Protein AF-A0A267G3C7-F1 (afdb_monomer_lite)

Secondary structure (DSSP, 8-state):
--HHHHHHHHHHHHHHHHHHTTHHHHHHHHHHHHHHHHHTTSHHHHHHHS---HHHHHHHHSHHHHHHHHHHHHHHHHTT-HHHHHHHHHHTT--SSS-S------------------TT---GGGG--

Radius of gyration: 22.79 Å; chains: 1; bounding box: 70×61×40 Å

Structure (mmCIF, N/CA/C/O backbone):
data_AF-A0A267G3C7-F1
#
_entry.id   AF-A0A267G3C7-F1
#
loop_
_atom_site.group_PDB
_atom_site.id
_atom_site.type_symbol
_atom_site.label_atom_id
_atom_site.label_alt_id
_atom_site.label_comp_id
_atom_site.label_asym_id
_atom_site.label_entity_id
_atom_site.label_seq_id
_atom_site.pdbx_PDB_ins_code
_atom_site.Cartn_x
_atom_site.Cartn_y
_atom_site.Cartn_z
_atom_site.occupancy
_atom_site.B_iso_or_equiv
_atom_site.auth_seq_id
_atom_site.auth_comp_id
_atom_site.auth_asym_id
_atom_site.auth_atom_id
_atom_site.pdbx_PDB_model_num
ATOM 1 N N . MET A 1 1 ? 38.893 -9.966 -13.323 1.00 62.72 1 MET A N 1
ATOM 2 C CA . MET A 1 1 ? 38.794 -8.830 -12.384 1.00 62.72 1 MET A CA 1
ATOM 3 C C . MET A 1 1 ? 38.150 -7.597 -13.022 1.00 62.72 1 MET A C 1
ATOM 5 O O . MET A 1 1 ? 37.463 -6.896 -12.302 1.00 62.72 1 MET A O 1
ATOM 9 N N . GLU A 1 2 ? 38.322 -7.334 -14.329 1.00 65.19 2 GLU A N 1
ATOM 10 C CA . GLU A 1 2 ? 37.566 -6.279 -15.047 1.00 65.19 2 GLU A CA 1
ATOM 11 C C . GLU A 1 2 ? 36.086 -6.659 -15.261 1.00 65.19 2 GLU A C 1
ATOM 13 O O . GLU A 1 2 ? 35.201 -5.873 -14.949 1.00 65.19 2 GLU A O 1
ATOM 18 N N . LEU A 1 3 ? 35.819 -7.902 -15.689 1.00 65.56 3 LEU A N 1
ATOM 19 C CA . LEU A 1 3 ? 34.460 -8.390 -15.978 1.00 65.56 3 LEU A CA 1
ATOM 20 C C . LEU A 1 3 ? 33.519 -8.328 -14.764 1.00 65.56 3 LEU A C 1
ATOM 22 O O . LEU A 1 3 ? 32.368 -7.944 -14.910 1.00 65.56 3 LEU A O 1
ATOM 26 N N . ASP A 1 4 ? 34.010 -8.642 -13.560 1.00 79.19 4 ASP A N 1
ATOM 27 C CA . ASP A 1 4 ? 33.189 -8.594 -12.340 1.00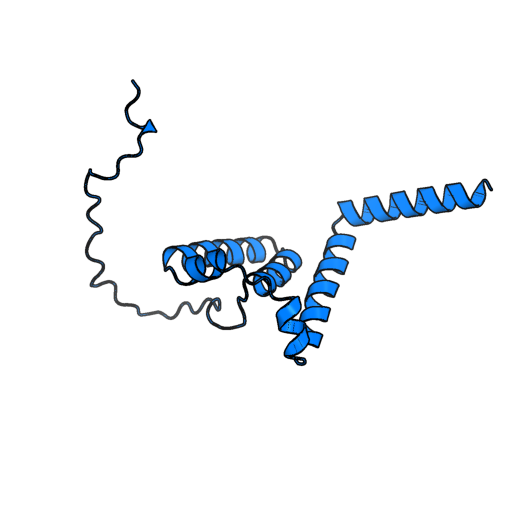 79.19 4 ASP A CA 1
ATOM 28 C C . ASP A 1 4 ? 32.793 -7.157 -11.951 1.00 79.19 4 ASP A C 1
ATOM 30 O O . ASP A 1 4 ? 31.777 -6.961 -11.284 1.00 79.19 4 ASP A O 1
ATOM 34 N N . ARG A 1 5 ? 33.584 -6.148 -12.356 1.00 77.38 5 ARG A N 1
ATOM 35 C CA . ARG A 1 5 ? 33.268 -4.732 -12.111 1.00 77.38 5 ARG A CA 1
ATOM 36 C C . ARG A 1 5 ? 32.187 -4.228 -13.053 1.00 77.38 5 ARG A C 1
ATOM 38 O O . ARG A 1 5 ? 31.226 -3.635 -12.579 1.00 77.38 5 ARG A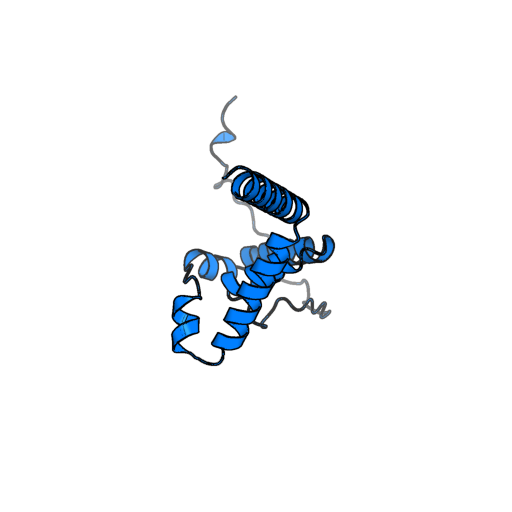 O 1
ATOM 45 N N . GLU A 1 6 ? 32.313 -4.502 -14.348 1.00 82.75 6 GLU A N 1
ATOM 46 C CA . GLU A 1 6 ? 31.299 -4.115 -15.339 1.00 82.75 6 GLU A CA 1
ATOM 47 C C . GLU A 1 6 ? 29.939 -4.760 -15.028 1.00 82.75 6 GLU A C 1
ATOM 49 O O . GLU A 1 6 ? 28.903 -4.099 -15.106 1.00 82.75 6 GLU A O 1
ATOM 54 N N . ASP A 1 7 ? 29.936 -6.020 -14.578 1.00 89.00 7 ASP A N 1
ATOM 55 C CA . ASP A 1 7 ? 28.719 -6.722 -14.157 1.00 89.00 7 ASP A CA 1
ATOM 56 C C . ASP A 1 7 ? 28.077 -6.082 -12.912 1.00 89.00 7 ASP A C 1
ATOM 58 O O . ASP A 1 7 ? 26.850 -6.001 -12.811 1.00 89.00 7 ASP A O 1
ATOM 62 N N . HIS A 1 8 ? 28.889 -5.607 -11.961 1.00 90.31 8 HIS A N 1
ATOM 63 C CA . HIS A 1 8 ? 28.407 -4.907 -10.767 1.00 90.31 8 HIS A CA 1
ATOM 64 C C . HIS A 1 8 ? 27.840 -3.525 -11.110 1.00 90.31 8 HIS A C 1
ATOM 66 O O . HIS A 1 8 ? 26.739 -3.190 -10.677 1.00 90.31 8 HIS A O 1
ATOM 72 N N . GLU A 1 9 ? 28.547 -2.741 -11.926 1.00 91.25 9 GLU A N 1
ATOM 73 C CA . GLU A 1 9 ? 28.090 -1.423 -12.379 1.00 91.25 9 GLU A CA 1
ATOM 74 C C . GLU A 1 9 ? 26.779 -1.523 -13.166 1.00 91.25 9 GLU A C 1
ATOM 76 O O . GLU A 1 9 ? 25.863 -0.722 -12.966 1.00 91.25 9 GLU A O 1
ATOM 81 N N . LEU A 1 10 ? 26.641 -2.553 -14.009 1.00 95.00 10 LEU A N 1
ATOM 82 C CA . LEU A 1 10 ? 25.402 -2.810 -14.732 1.00 95.00 10 LEU A CA 1
ATOM 83 C C . LEU A 1 10 ? 24.253 -3.156 -13.777 1.00 95.00 10 LEU A C 1
ATOM 85 O O . LEU A 1 10 ? 23.146 -2.641 -13.940 1.00 95.00 10 LEU A O 1
ATOM 89 N N . ARG A 1 11 ? 24.491 -4.005 -12.770 1.00 94.25 11 ARG A N 1
ATOM 90 C CA . ARG A 1 11 ? 23.474 -4.358 -11.763 1.00 94.25 11 ARG A CA 1
ATOM 91 C C . ARG A 1 11 ? 23.035 -3.149 -10.948 1.00 94.25 11 ARG A C 1
ATOM 93 O O . ARG A 1 11 ? 21.835 -3.001 -10.708 1.00 94.25 11 ARG A O 1
ATOM 100 N N . ASP A 1 12 ? 23.964 -2.280 -10.567 1.00 95.06 12 ASP A N 1
ATOM 101 C CA . ASP A 1 12 ? 23.653 -1.047 -9.843 1.00 95.06 12 ASP A CA 1
ATOM 102 C C . ASP A 1 12 ? 22.837 -0.091 -10.714 1.00 95.06 12 ASP A C 1
ATOM 104 O O . ASP A 1 12 ? 21.798 0.409 -10.277 1.00 95.06 12 ASP A O 1
ATOM 108 N N . LEU A 1 13 ? 23.234 0.096 -11.977 1.00 96.06 13 LEU A N 1
ATOM 109 C CA . LEU A 1 13 ? 22.507 0.935 -12.928 1.00 96.06 13 LEU A CA 1
ATOM 110 C C . LEU A 1 13 ? 21.089 0.408 -13.192 1.00 96.06 13 LEU A C 1
ATOM 112 O O . LEU A 1 13 ? 20.127 1.184 -13.219 1.00 96.06 13 LEU A O 1
ATOM 116 N N . VAL A 1 14 ? 20.936 -0.908 -13.369 1.00 95.94 14 VAL A N 1
ATOM 117 C CA . VAL A 1 14 ? 19.627 -1.560 -13.526 1.00 95.94 14 VAL A CA 1
ATOM 118 C C . VAL A 1 14 ? 18.789 -1.363 -12.267 1.00 95.94 14 VAL A C 1
ATOM 120 O O . VAL A 1 14 ? 17.634 -0.949 -12.371 1.00 95.94 14 VAL A O 1
ATOM 123 N N . SER A 1 15 ? 19.366 -1.589 -11.087 1.00 94.56 15 SER A N 1
ATOM 124 C CA . SER A 1 15 ? 18.675 -1.413 -9.807 1.00 94.56 15 SER A CA 1
ATOM 125 C C . SER A 1 15 ? 18.199 0.027 -9.631 1.00 94.56 15 SER A C 1
ATOM 127 O O . SER A 1 15 ? 17.020 0.253 -9.377 1.00 94.56 15 SER A O 1
ATOM 129 N N . GLN A 1 16 ? 19.068 1.011 -9.871 1.00 95.25 16 GLN A N 1
ATOM 130 C CA . GLN A 1 16 ? 18.726 2.430 -9.791 1.00 95.25 16 GLN A CA 1
ATOM 131 C C . GLN A 1 16 ? 17.649 2.820 -10.812 1.00 95.25 16 GLN A C 1
ATOM 133 O O . GLN A 1 16 ? 16.731 3.576 -10.499 1.00 95.25 16 GLN A O 1
ATOM 138 N N . THR A 1 17 ? 17.715 2.280 -12.030 1.00 96.25 17 THR A N 1
ATOM 139 C CA . THR A 1 17 ? 16.706 2.539 -13.065 1.00 96.25 17 THR A CA 1
ATOM 140 C C . THR A 1 17 ? 15.343 1.976 -12.672 1.00 96.25 17 THR A C 1
ATOM 142 O O . THR A 1 17 ? 14.328 2.651 -12.843 1.00 96.25 17 THR A O 1
ATOM 145 N N . LEU A 1 18 ? 15.296 0.747 -12.153 1.00 96.06 18 LEU A N 1
ATOM 146 C CA . LEU A 1 18 ? 14.052 0.120 -11.708 1.00 96.06 18 LEU A CA 1
ATOM 147 C C . LEU A 1 18 ? 13.494 0.781 -10.440 1.00 96.06 18 LEU A C 1
ATOM 149 O O . LEU A 1 18 ? 12.276 0.852 -10.290 1.00 96.06 18 LEU A O 1
ATOM 153 N N . GLU A 1 19 ? 14.359 1.298 -9.565 1.00 91.06 19 GLU A N 1
ATOM 154 C CA . GLU A 1 19 ? 13.979 2.110 -8.407 1.00 91.06 19 GLU A CA 1
ATOM 155 C C . GLU A 1 19 ? 13.329 3.427 -8.854 1.00 91.06 19 GLU A C 1
ATOM 157 O O . GLU A 1 19 ? 12.199 3.722 -8.471 1.00 91.06 19 GLU A O 1
ATOM 162 N N . ASN A 1 20 ? 13.978 4.166 -9.761 1.00 90.12 20 ASN A N 1
ATOM 163 C CA . ASN A 1 20 ? 13.468 5.437 -10.288 1.00 90.12 20 ASN A CA 1
ATOM 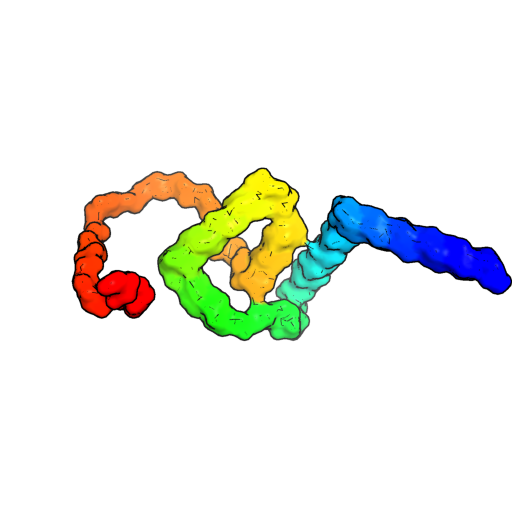164 C C . ASN A 1 20 ? 12.166 5.275 -11.085 1.00 90.12 20 ASN A C 1
ATOM 166 O O . ASN A 1 20 ? 11.325 6.170 -11.092 1.00 90.12 20 ASN A O 1
ATOM 170 N N . LYS A 1 21 ? 11.991 4.136 -11.766 1.00 91.81 21 LYS A N 1
ATOM 171 C CA . LYS A 1 21 ? 10.746 3.790 -12.469 1.00 91.81 21 LYS A CA 1
ATOM 172 C C . LYS A 1 21 ? 9.649 3.261 -11.537 1.00 91.81 21 LYS A C 1
ATOM 174 O O . LYS A 1 21 ? 8.557 2.981 -12.018 1.00 91.81 21 LYS A O 1
ATOM 179 N N . GLY A 1 22 ? 9.934 3.076 -10.248 1.00 85.00 22 GLY A N 1
ATOM 180 C CA . GLY A 1 22 ? 8.995 2.554 -9.253 1.00 85.00 22 GLY A CA 1
ATOM 181 C C . GLY A 1 22 ? 8.836 1.030 -9.245 1.00 85.00 22 GLY A C 1
ATOM 182 O O . GLY A 1 22 ? 8.280 0.493 -8.297 1.00 85.00 22 GLY A O 1
ATOM 183 N N . VAL A 1 23 ? 9.384 0.298 -10.221 1.00 94.06 23 VAL A N 1
ATOM 184 C CA . VAL A 1 23 ? 9.216 -1.163 -10.357 1.00 94.06 23 VAL A CA 1
ATOM 185 C C . VAL A 1 23 ? 9.732 -1.930 -9.133 1.00 94.06 23 VAL A C 1
ATOM 187 O O . VAL A 1 23 ? 9.075 -2.860 -8.668 1.00 94.06 23 VAL A O 1
ATOM 190 N N . LEU A 1 24 ? 10.888 -1.554 -8.573 1.00 91.06 24 LEU A N 1
ATOM 191 C CA . LEU A 1 24 ? 11.384 -2.199 -7.346 1.00 91.06 24 LEU A CA 1
ATOM 192 C C . LEU A 1 24 ? 10.535 -1.845 -6.121 1.00 91.06 24 LEU A C 1
ATOM 194 O O . LEU A 1 24 ? 10.323 -2.699 -5.258 1.00 91.06 24 LEU A O 1
ATOM 198 N N . GLY A 1 25 ? 10.021 -0.614 -6.053 1.00 86.50 25 GLY A N 1
ATOM 199 C CA . GLY A 1 25 ? 9.075 -0.193 -5.019 1.00 86.50 25 GLY A CA 1
ATOM 200 C C . GLY A 1 25 ? 7.795 -1.025 -5.054 1.00 86.50 25 GLY A C 1
ATOM 201 O O . GLY A 1 25 ? 7.372 -1.545 -4.021 1.00 86.50 25 GLY A O 1
ATOM 202 N N . ASP A 1 26 ? 7.258 -1.233 -6.252 1.00 85.12 26 ASP A N 1
ATOM 203 C CA . ASP A 1 26 ? 6.077 -2.045 -6.523 1.00 85.12 26 ASP A CA 1
ATOM 204 C C . ASP A 1 26 ? 6.268 -3.502 -6.089 1.00 85.12 26 ASP A C 1
ATOM 206 O O . ASP A 1 26 ? 5.414 -4.065 -5.405 1.00 85.12 26 ASP A O 1
ATOM 210 N N . ILE A 1 27 ? 7.398 -4.117 -6.452 1.00 91.81 27 ILE A N 1
ATOM 211 C CA . ILE A 1 27 ? 7.718 -5.498 -6.061 1.00 91.81 27 ILE A CA 1
ATOM 212 C C . ILE A 1 27 ? 7.843 -5.608 -4.536 1.00 91.81 27 ILE A C 1
ATOM 214 O O . ILE A 1 27 ? 7.279 -6.522 -3.933 1.00 91.81 27 ILE A O 1
ATOM 218 N N . ARG A 1 28 ? 8.542 -4.668 -3.883 1.00 88.50 28 ARG A N 1
ATOM 219 C CA . ARG A 1 28 ? 8.694 -4.668 -2.418 1.00 88.50 28 ARG A CA 1
ATOM 220 C C . ARG A 1 28 ? 7.359 -4.500 -1.702 1.00 88.50 28 ARG A C 1
ATOM 222 O O . ARG A 1 28 ? 7.125 -5.177 -0.704 1.00 88.50 28 ARG A O 1
ATOM 229 N N . ALA A 1 29 ? 6.490 -3.618 -2.185 1.00 85.06 29 ALA A N 1
ATOM 230 C CA . ALA A 1 29 ? 5.174 -3.411 -1.593 1.00 85.06 29 ALA A CA 1
ATOM 231 C C . ALA A 1 29 ? 4.278 -4.646 -1.747 1.00 85.06 29 ALA A C 1
ATOM 233 O O . ALA A 1 29 ? 3.679 -5.085 -0.767 1.00 85.06 29 ALA A O 1
ATOM 234 N N . GLN A 1 30 ? 4.256 -5.258 -2.935 1.00 85.25 30 GL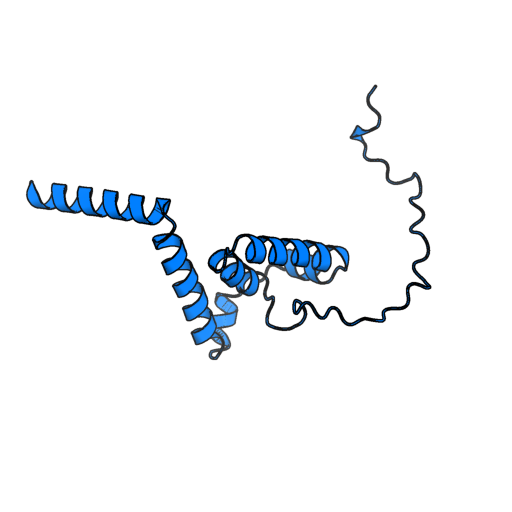N A N 1
ATOM 235 C CA . GLN A 1 30 ? 3.545 -6.517 -3.174 1.00 85.25 30 GLN A CA 1
ATOM 236 C C . GLN A 1 30 ? 4.054 -7.640 -2.272 1.00 85.25 30 GLN A C 1
ATOM 238 O O . GLN A 1 30 ? 3.251 -8.378 -1.704 1.00 85.25 30 GLN A O 1
ATOM 243 N N . LEU A 1 31 ? 5.373 -7.749 -2.092 1.00 89.62 31 LEU A N 1
ATOM 244 C CA . LEU A 1 31 ? 5.971 -8.725 -1.186 1.00 89.62 31 LEU A CA 1
ATOM 245 C C . LEU A 1 31 ? 5.545 -8.467 0.265 1.00 89.62 31 LEU A C 1
ATOM 247 O O . LEU A 1 31 ? 5.116 -9.397 0.942 1.00 89.62 31 LEU A O 1
ATOM 251 N N . ARG A 1 32 ? 5.598 -7.210 0.733 1.00 84.19 32 ARG A N 1
ATOM 252 C CA . ARG A 1 32 ? 5.140 -6.831 2.083 1.00 84.19 32 ARG A CA 1
ATOM 253 C C . ARG A 1 32 ? 3.663 -7.168 2.310 1.00 84.19 32 ARG A C 1
ATOM 255 O O . ARG A 1 32 ? 3.339 -7.702 3.368 1.00 84.19 32 ARG A O 1
ATOM 262 N N . ALA A 1 33 ? 2.803 -6.892 1.330 1.00 79.75 33 ALA A N 1
ATOM 263 C CA . ALA A 1 33 ? 1.376 -7.206 1.393 1.00 79.75 33 ALA A CA 1
ATOM 264 C C . ALA A 1 33 ? 1.120 -8.723 1.386 1.00 79.75 33 ALA A C 1
ATOM 266 O O . ALA A 1 33 ? 0.357 -9.228 2.203 1.00 79.75 33 ALA A O 1
ATOM 267 N N . SER A 1 34 ? 1.806 -9.462 0.508 1.00 81.62 34 SER A N 1
ATOM 268 C CA . SER A 1 34 ? 1.668 -10.922 0.392 1.00 81.62 34 SER A CA 1
ATOM 269 C C . SER A 1 34 ? 2.135 -11.641 1.655 1.00 81.62 34 SER A C 1
ATOM 271 O O . SER A 1 34 ? 1.470 -12.561 2.118 1.00 81.62 34 SER A O 1
ATOM 273 N N . ILE A 1 35 ? 3.258 -11.199 2.236 1.00 83.94 35 ILE A N 1
ATOM 274 C CA . ILE A 1 35 ? 3.769 -11.723 3.506 1.00 83.94 35 ILE A CA 1
ATOM 275 C C . ILE A 1 35 ? 2.744 -11.499 4.614 1.00 83.94 35 ILE A C 1
ATOM 277 O O . ILE A 1 35 ? 2.474 -12.411 5.380 1.00 83.94 35 ILE A O 1
ATOM 281 N N . PHE A 1 36 ? 2.146 -10.315 4.702 1.00 75.19 36 PHE A N 1
ATOM 282 C CA . PHE A 1 36 ? 1.153 -10.054 5.737 1.00 75.19 36 PHE A CA 1
ATOM 283 C C . PHE A 1 36 ? -0.125 -10.859 5.557 1.00 75.19 36 PHE A C 1
ATOM 285 O O . PHE A 1 36 ? -0.607 -11.410 6.534 1.00 75.19 36 PHE A O 1
ATOM 292 N N . LEU A 1 37 ? -0.626 -10.985 4.325 1.00 77.88 37 LEU A N 1
ATOM 293 C CA . LEU A 1 37 ? -1.791 -11.819 4.036 1.00 77.88 37 LEU A CA 1
ATOM 294 C C . LEU A 1 37 ? -1.540 -13.287 4.412 1.00 77.88 37 LEU A C 1
ATOM 296 O O . LEU A 1 37 ? -2.388 -13.904 5.039 1.00 77.88 37 LEU A O 1
ATOM 300 N N . ALA A 1 38 ? -0.370 -13.834 4.066 1.00 81.62 38 ALA A N 1
ATOM 301 C CA . ALA A 1 38 ? -0.006 -15.211 4.403 1.00 81.62 38 ALA A CA 1
ATOM 302 C C . ALA A 1 38 ? 0.195 -15.430 5.911 1.00 81.62 38 ALA A C 1
ATOM 304 O O . ALA A 1 38 ? 0.045 -16.545 6.400 1.00 81.62 38 ALA A O 1
ATOM 305 N N . LEU A 1 39 ? 0.564 -14.375 6.640 1.00 74.69 39 LEU A N 1
ATOM 306 C CA . LEU A 1 39 ? 0.779 -14.422 8.082 1.00 74.69 39 LEU A CA 1
ATOM 307 C C . LEU A 1 39 ? -0.471 -14.087 8.896 1.00 74.69 39 LEU A C 1
ATOM 309 O O . LEU A 1 39 ? -0.459 -14.358 10.091 1.00 74.69 39 LEU A O 1
ATOM 313 N N . ASP A 1 40 ? -1.531 -13.535 8.295 1.00 64.31 40 ASP A N 1
ATOM 314 C CA . ASP A 1 40 ? -2.795 -13.245 8.990 1.00 64.31 40 ASP A CA 1
ATOM 315 C C . ASP A 1 40 ? -3.461 -14.522 9.546 1.00 64.31 40 ASP A C 1
ATOM 317 O O . ASP A 1 40 ? -4.131 -14.468 10.578 1.00 64.31 40 ASP A O 1
ATOM 321 N N . ASP A 1 41 ? -3.167 -15.685 8.949 1.00 61.09 41 ASP A N 1
ATOM 322 C CA . ASP A 1 41 ? -3.577 -17.010 9.439 1.00 61.09 41 ASP A CA 1
ATOM 323 C C . ASP A 1 41 ? -2.757 -17.493 10.661 1.00 61.09 41 ASP A C 1
ATOM 325 O O . ASP A 1 41 ? -3.216 -18.343 11.429 1.00 61.09 41 ASP A O 1
ATOM 329 N N . GLU A 1 42 ? -1.559 -16.939 10.896 1.00 63.06 42 GLU A N 1
ATOM 330 C CA . GLU A 1 42 ? -0.712 -17.229 12.060 1.00 63.06 42 GLU A CA 1
ATOM 331 C C . GLU A 1 42 ? -0.717 -16.051 13.055 1.00 63.06 42 GLU A C 1
ATOM 333 O O . GLU A 1 42 ? 0.145 -15.168 13.035 1.00 63.06 42 GLU A O 1
ATOM 338 N N . GLU A 1 43 ? -1.655 -16.077 14.011 1.00 58.47 43 GLU A N 1
ATOM 339 C CA . GLU A 1 43 ? -1.896 -15.044 15.045 1.00 58.47 43 GLU A CA 1
ATOM 340 C C . GLU A 1 43 ? -0.628 -14.541 15.779 1.00 58.47 43 GLU A C 1
ATOM 342 O O . GLU A 1 43 ? -0.564 -13.408 16.263 1.00 58.47 43 GLU A O 1
ATOM 347 N N . LYS A 1 44 ? 0.432 -15.355 15.853 1.00 58.94 44 LYS A N 1
ATOM 348 C CA . LYS A 1 44 ? 1.705 -14.953 16.467 1.00 58.94 44 LYS A CA 1
ATOM 349 C C . LYS A 1 44 ? 2.502 -13.965 15.616 1.00 58.94 44 LYS A C 1
ATOM 351 O O . LYS A 1 44 ? 3.101 -13.057 16.190 1.00 58.94 44 LYS A O 1
ATOM 356 N N . LEU A 1 45 ? 2.518 -14.099 14.290 1.00 56.03 45 LEU A N 1
ATOM 357 C CA . LEU A 1 45 ? 3.347 -13.279 13.396 1.00 56.03 45 LEU A CA 1
ATOM 358 C C . LEU A 1 45 ? 2.694 -11.940 13.038 1.00 56.03 45 LEU A C 1
ATOM 360 O O . LEU A 1 45 ? 3.396 -10.931 12.930 1.00 56.03 45 LEU A O 1
ATOM 364 N N . THR A 1 46 ? 1.363 -11.884 12.983 1.00 54.22 46 THR A N 1
ATOM 365 C CA . THR A 1 46 ? 0.619 -10.619 12.851 1.00 54.22 46 THR A CA 1
ATOM 366 C C . THR A 1 46 ? 0.965 -9.639 13.966 1.00 54.22 46 THR A C 1
ATOM 368 O O . THR A 1 46 ? 1.123 -8.446 13.717 1.00 54.22 46 THR A O 1
ATOM 371 N N . SER A 1 47 ? 1.177 -10.130 15.191 1.00 57.41 47 SER A N 1
ATOM 372 C CA . SER A 1 47 ? 1.548 -9.299 16.340 1.00 57.41 47 SER A CA 1
ATOM 373 C C . SER A 1 47 ? 2.929 -8.634 16.213 1.00 57.41 47 SER A C 1
ATOM 375 O O . SER A 1 47 ? 3.125 -7.552 16.769 1.00 57.41 47 SER A O 1
ATOM 377 N N . TYR A 1 48 ? 3.856 -9.248 15.464 1.00 58.47 48 TYR A N 1
ATOM 378 C CA . TYR A 1 48 ? 5.189 -8.703 15.178 1.00 58.47 48 TYR A CA 1
ATOM 379 C C . TYR A 1 48 ? 5.168 -7.675 14.043 1.00 58.47 48 TYR A C 1
ATOM 381 O O . TYR A 1 48 ? 5.952 -6.727 14.066 1.00 58.47 48 TYR A O 1
ATOM 389 N N . LEU A 1 49 ? 4.285 -7.853 13.055 1.00 57.06 49 LEU A N 1
ATOM 390 C CA . LEU A 1 49 ? 4.195 -6.977 11.883 1.00 57.06 49 LEU A CA 1
ATOM 391 C C . LEU A 1 49 ? 3.222 -5.810 12.063 1.00 57.06 49 LEU A C 1
ATOM 393 O O . LEU A 1 49 ? 3.362 -4.783 11.399 1.00 57.06 49 LEU A O 1
ATOM 397 N N . LYS A 1 50 ? 2.242 -5.943 12.961 1.00 60.09 50 LYS A N 1
ATOM 398 C CA . LYS A 1 50 ? 1.293 -4.882 13.283 1.00 60.09 50 LYS A CA 1
ATOM 399 C C . LYS A 1 50 ? 2.004 -3.834 14.129 1.00 60.09 50 LYS A C 1
ATOM 401 O O . LYS A 1 50 ? 2.236 -4.014 15.325 1.00 60.09 50 LYS A O 1
ATOM 406 N N . THR A 1 51 ? 2.355 -2.718 13.504 1.00 59.28 51 THR A N 1
ATOM 407 C CA . THR A 1 51 ? 2.864 -1.547 14.210 1.00 59.28 51 THR A CA 1
ATOM 408 C C . THR A 1 51 ? 1.778 -1.066 15.177 1.00 59.28 51 THR A C 1
ATOM 410 O O . THR A 1 51 ? 0.750 -0.522 14.783 1.00 59.28 51 THR A O 1
ATOM 413 N N . LYS A 1 52 ? 1.965 -1.303 16.482 1.00 63.16 52 LYS A N 1
ATOM 414 C CA . LYS A 1 52 ? 1.043 -0.835 17.532 1.00 63.16 52 LYS A CA 1
ATOM 415 C C . LYS A 1 52 ? 1.194 0.677 17.723 1.00 63.16 52 LYS A C 1
ATOM 417 O O . LYS A 1 52 ? 1.742 1.148 18.718 1.00 63.16 52 LYS A O 1
ATOM 422 N N . ASN A 1 53 ? 0.762 1.455 16.734 1.00 75.75 53 ASN A N 1
ATOM 423 C CA . ASN A 1 53 ? 0.762 2.907 16.814 1.00 75.75 53 ASN A CA 1
ATOM 424 C C . ASN A 1 53 ? -0.497 3.387 17.547 1.00 75.75 53 ASN A C 1
ATOM 426 O O . ASN A 1 53 ? -1.489 3.770 16.934 1.00 75.75 53 ASN A O 1
ATOM 430 N N . ASN A 1 54 ? -0.426 3.411 18.879 1.00 77.69 54 ASN A N 1
ATOM 431 C CA . ASN A 1 54 ? -1.544 3.817 19.740 1.00 77.69 54 ASN A CA 1
ATOM 432 C C . ASN A 1 54 ? -2.060 5.239 19.438 1.00 77.69 54 ASN A C 1
ATOM 434 O O . ASN A 1 54 ? -3.228 5.529 19.683 1.00 77.69 54 ASN A O 1
ATOM 438 N N . L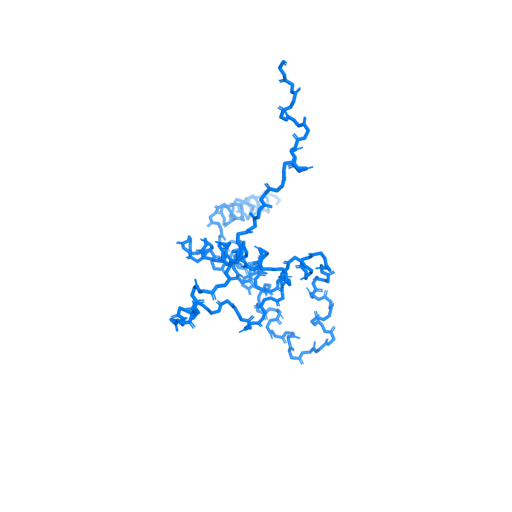YS A 1 55 ? -1.208 6.131 18.901 1.00 83.44 55 LYS A N 1
ATOM 439 C CA . LYS A 1 55 ? -1.615 7.486 18.483 1.00 83.44 55 LYS A CA 1
ATOM 440 C C . LYS A 1 55 ? -2.451 7.460 17.207 1.00 83.44 55 LYS A C 1
ATOM 442 O O . LYS A 1 55 ? -3.369 8.257 17.064 1.00 83.44 55 LYS A O 1
ATOM 447 N N . LEU A 1 56 ? -2.117 6.565 16.278 1.00 82.94 56 LEU A N 1
ATOM 448 C CA . LEU A 1 56 ? -2.892 6.383 15.056 1.00 82.94 56 LEU A CA 1
ATOM 449 C C . LEU A 1 56 ? -4.259 5.782 15.381 1.00 82.94 56 LEU A C 1
ATOM 451 O O . LEU A 1 56 ? -5.262 6.265 14.873 1.00 82.94 56 LEU A O 1
ATOM 455 N N . THR A 1 57 ? -4.312 4.801 16.284 1.00 81.38 57 THR A N 1
ATOM 456 C CA . THR A 1 57 ? -5.576 4.204 16.735 1.00 81.38 57 THR A CA 1
ATOM 457 C C . THR A 1 57 ? -6.506 5.250 17.352 1.00 81.38 57 THR A C 1
ATOM 459 O O . THR A 1 57 ? -7.635 5.395 16.897 1.00 81.38 57 THR A O 1
ATOM 462 N N . SER A 1 58 ? -6.023 6.056 18.303 1.00 84.69 58 SER A N 1
ATOM 463 C CA . SER A 1 58 ? -6.846 7.110 18.915 1.00 84.69 58 SER A CA 1
ATOM 464 C C . SER A 1 58 ? -7.239 8.218 17.931 1.00 84.69 58 SER A C 1
ATOM 466 O O . SER A 1 58 ? -8.319 8.799 18.035 1.00 84.69 58 SER A O 1
ATOM 468 N N . PHE A 1 59 ? -6.397 8.499 16.932 1.00 86.88 59 PHE A N 1
ATOM 469 C CA . PHE A 1 59 ? -6.742 9.420 15.853 1.00 86.88 59 PHE A CA 1
ATOM 470 C C . PHE A 1 59 ? -7.871 8.866 14.973 1.00 86.88 59 PHE A C 1
ATOM 472 O O . PHE A 1 59 ? -8.828 9.589 14.693 1.00 86.88 59 PHE A O 1
ATOM 479 N N . LEU A 1 60 ? -7.801 7.589 14.589 1.00 84.56 60 LEU A N 1
ATOM 480 C CA . LEU A 1 60 ? -8.811 6.905 13.774 1.00 84.56 60 LEU A CA 1
ATOM 481 C C . LEU A 1 60 ? -10.146 6.688 14.505 1.00 84.56 60 LEU A C 1
ATOM 483 O O . LEU A 1 60 ? -11.176 6.554 13.855 1.00 84.56 60 LEU A O 1
ATOM 487 N N . GLU A 1 61 ? -10.177 6.704 15.837 1.00 84.38 61 GLU A N 1
ATOM 488 C CA . GLU A 1 61 ? -11.435 6.691 16.601 1.00 84.38 61 GLU A CA 1
ATOM 489 C C . GLU A 1 61 ? -12.205 8.021 16.472 1.00 84.38 61 GLU A C 1
ATOM 491 O O . GLU A 1 61 ? -13.442 8.064 16.511 1.00 84.38 61 GLU A O 1
ATOM 496 N N . SER A 1 62 ? -11.491 9.128 16.251 1.00 90.75 62 SER A N 1
ATOM 497 C CA . SER A 1 62 ? -12.099 10.449 16.098 1.00 90.75 62 SER A CA 1
ATOM 498 C C . SER A 1 62 ? -12.825 10.609 14.751 1.00 90.75 62 SER A C 1
ATOM 500 O O . SER A 1 62 ? -12.416 10.071 13.721 1.00 90.75 62 SER A O 1
ATOM 502 N N . SER A 1 63 ? -13.909 11.395 14.723 1.00 89.00 63 SER A N 1
ATOM 503 C CA . SER A 1 63 ? -14.633 11.703 13.473 1.00 89.00 63 SER A CA 1
ATOM 504 C C . SER A 1 63 ? -13.736 12.408 12.450 1.00 89.00 63 SER A C 1
ATOM 506 O O . SER A 1 63 ? -13.746 12.063 11.271 1.00 89.00 63 SER A O 1
ATOM 508 N N . ASN A 1 64 ? -12.932 13.373 12.905 1.00 90.25 64 ASN A N 1
ATOM 509 C CA . ASN A 1 64 ? -12.031 14.130 12.036 1.00 90.25 64 ASN A CA 1
ATOM 510 C C . ASN A 1 64 ? -10.920 13.240 11.474 1.00 90.25 64 ASN A C 1
ATOM 512 O O . ASN A 1 64 ? -10.553 13.387 10.311 1.00 90.25 64 ASN A O 1
ATOM 516 N N . GLY A 1 65 ? -10.409 12.301 12.275 1.00 89.00 65 GLY A N 1
ATOM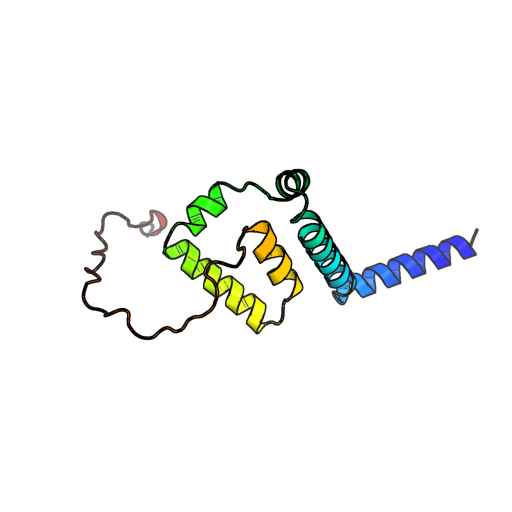 517 C CA . GLY A 1 65 ? -9.374 11.376 11.834 1.00 89.00 65 GLY A CA 1
ATOM 518 C C . GLY A 1 65 ? -9.868 10.404 10.773 1.00 89.00 65 GLY A C 1
ATOM 519 O O . GLY A 1 65 ? -9.195 10.248 9.758 1.00 89.00 65 GLY A O 1
ATOM 520 N N . ARG A 1 66 ? -11.077 9.843 10.925 1.00 87.56 66 ARG A N 1
ATOM 521 C CA . ARG A 1 66 ? -11.704 9.011 9.877 1.00 87.56 66 ARG A CA 1
ATOM 522 C C . ARG A 1 66 ? -11.896 9.772 8.573 1.00 87.56 66 ARG A C 1
ATOM 524 O O . ARG A 1 66 ? -11.579 9.253 7.506 1.00 87.56 66 ARG A O 1
ATOM 531 N N . GLN A 1 67 ? -12.370 11.013 8.655 1.00 89.12 67 GLN A N 1
ATOM 532 C CA . GLN A 1 67 ? -12.589 11.836 7.469 1.00 89.12 67 GLN A CA 1
ATOM 533 C C . GLN A 1 67 ? -11.271 12.212 6.778 1.00 89.12 67 GLN A C 1
ATOM 535 O O . GLN A 1 67 ? -11.169 12.100 5.560 1.00 89.12 67 GLN A O 1
ATOM 540 N N . ALA A 1 68 ? -10.235 12.575 7.541 1.00 91.81 68 ALA A N 1
ATOM 541 C CA . ALA A 1 68 ? -8.900 12.817 6.996 1.00 91.81 68 ALA A CA 1
ATOM 542 C C . ALA A 1 68 ? -8.321 11.562 6.323 1.00 91.81 68 ALA A C 1
ATOM 544 O O . ALA A 1 68 ? -7.768 11.650 5.231 1.00 91.81 68 ALA A O 1
ATOM 545 N N . PHE A 1 69 ? -8.490 10.389 6.939 1.00 90.50 69 PHE A N 1
ATOM 546 C CA . PHE A 1 69 ? -8.010 9.127 6.376 1.00 90.50 69 PHE A CA 1
ATOM 547 C C . PHE A 1 69 ? -8.758 8.730 5.103 1.00 90.50 69 PHE A C 1
ATOM 549 O O . PHE A 1 69 ? -8.142 8.246 4.160 1.00 90.50 69 PHE A O 1
ATOM 556 N N . THR A 1 70 ? -10.063 9.002 5.045 1.00 89.50 70 THR A N 1
ATOM 557 C CA . THR A 1 70 ? -10.879 8.792 3.840 1.00 89.50 70 THR A CA 1
ATOM 558 C C . THR A 1 70 ? -10.337 9.612 2.671 1.00 89.50 70 THR A C 1
ATOM 560 O O . THR A 1 70 ? -10.113 9.061 1.601 1.00 89.50 70 THR A O 1
ATOM 563 N N . LEU A 1 71 ? -10.019 10.894 2.890 1.00 93.88 71 LEU A N 1
ATOM 564 C CA . LEU A 1 71 ? -9.416 11.743 1.855 1.00 93.88 71 LEU A CA 1
ATOM 565 C C . LEU A 1 71 ? -8.055 11.211 1.383 1.00 93.88 71 LEU A C 1
ATOM 567 O O . LEU A 1 71 ? -7.743 11.282 0.199 1.00 93.88 71 LEU A O 1
ATOM 571 N N . ILE A 1 72 ? -7.242 10.676 2.299 1.00 93.31 72 ILE A N 1
ATOM 572 C CA . ILE A 1 72 ? -5.947 10.071 1.956 1.00 93.31 72 ILE A CA 1
ATOM 573 C C . ILE A 1 72 ? -6.151 8.813 1.104 1.00 93.31 72 ILE A C 1
ATOM 575 O O . ILE A 1 72 ? -5.456 8.641 0.107 1.00 93.31 72 ILE A O 1
ATOM 579 N N . VAL A 1 73 ? -7.105 7.950 1.462 1.00 91.00 73 VAL A N 1
ATOM 580 C CA . VAL A 1 73 ? -7.432 6.745 0.685 1.00 91.00 73 VAL A CA 1
ATOM 581 C C . VAL A 1 73 ? -7.926 7.119 -0.712 1.00 91.00 73 VAL A C 1
ATOM 583 O O . VAL A 1 73 ? -7.366 6.637 -1.693 1.00 91.00 73 VAL A O 1
ATOM 586 N N . GLU A 1 74 ? -8.885 8.042 -0.817 1.00 91.44 74 GLU A N 1
ATOM 587 C CA . GLU A 1 74 ? -9.414 8.522 -2.102 1.00 91.44 74 GLU A CA 1
ATOM 588 C C . GLU A 1 74 ? -8.318 9.142 -2.981 1.00 91.44 74 GLU A C 1
ATOM 590 O O . GLU A 1 74 ? -8.289 8.921 -4.190 1.00 91.44 74 GLU A O 1
ATOM 595 N N . LEU A 1 75 ? -7.375 9.880 -2.385 1.00 95.88 75 LEU A N 1
ATOM 596 C CA . LEU A 1 75 ? -6.214 10.420 -3.090 1.00 95.88 75 LEU A CA 1
ATOM 597 C C . LEU A 1 75 ? -5.346 9.294 -3.671 1.00 95.88 75 LEU A C 1
ATOM 599 O O . LEU A 1 75 ? -4.995 9.325 -4.851 1.00 95.88 75 LEU A O 1
ATOM 603 N N . LEU A 1 76 ? -4.995 8.300 -2.853 1.00 92.38 76 LEU A N 1
ATOM 604 C CA . LEU A 1 76 ? -4.163 7.175 -3.284 1.00 92.38 76 LEU A CA 1
ATOM 605 C C . LEU A 1 76 ? -4.845 6.362 -4.391 1.00 92.38 76 LEU A C 1
ATOM 607 O O . LEU A 1 76 ? -4.182 5.958 -5.347 1.00 92.38 76 LEU A O 1
ATOM 611 N N . GLU A 1 77 ? -6.159 6.166 -4.302 1.00 89.81 77 GLU A N 1
ATOM 612 C CA . GLU A 1 77 ? -6.956 5.525 -5.349 1.00 89.81 77 GLU A CA 1
ATOM 613 C C . GLU A 1 77 ? -6.981 6.357 -6.636 1.00 89.81 77 GLU A C 1
ATOM 615 O O . GLU A 1 77 ? -6.726 5.821 -7.715 1.00 89.81 77 GLU A O 1
ATOM 620 N N . HIS A 1 78 ? -7.212 7.670 -6.531 1.00 91.12 78 HIS A N 1
ATOM 621 C CA . HIS A 1 78 ? -7.284 8.579 -7.677 1.00 91.12 78 HIS A CA 1
ATOM 622 C C . HIS A 1 78 ? -5.984 8.610 -8.490 1.00 91.12 78 HIS A C 1
ATOM 624 O O . HIS A 1 78 ? -6.015 8.626 -9.719 1.00 91.12 78 HIS A O 1
ATOM 630 N N . PHE A 1 79 ? -4.836 8.567 -7.812 1.00 93.00 79 PHE A N 1
ATOM 631 C CA . PHE A 1 79 ? -3.519 8.518 -8.452 1.00 93.00 79 PHE A CA 1
ATOM 632 C C . PHE A 1 79 ? -3.035 7.091 -8.751 1.00 93.00 79 PHE A C 1
ATOM 634 O O . PHE A 1 79 ? -1.897 6.904 -9.183 1.00 93.00 79 PHE A O 1
ATOM 641 N N . ASN A 1 80 ? -3.892 6.082 -8.557 1.00 85.44 80 ASN A N 1
ATOM 642 C CA . ASN A 1 80 ? -3.610 4.676 -8.837 1.00 85.44 80 ASN A CA 1
ATOM 643 C C . ASN A 1 80 ? -2.373 4.147 -8.072 1.00 85.44 80 ASN A C 1
ATOM 645 O O . ASN A 1 80 ? -1.646 3.272 -8.549 1.00 85.44 80 ASN A O 1
ATOM 649 N N . LEU A 1 81 ? -2.150 4.663 -6.858 1.00 88.00 81 LEU A N 1
ATOM 650 C CA . LEU A 1 81 ? -1.037 4.340 -5.960 1.00 88.00 81 LEU A CA 1
ATOM 651 C C . LEU A 1 81 ? -1.347 3.087 -5.129 1.00 88.00 81 LEU A C 1
ATOM 653 O O . LEU A 1 81 ? -1.387 3.107 -3.897 1.00 88.00 81 LEU A O 1
ATOM 657 N N . LYS A 1 82 ? -1.569 1.971 -5.826 1.00 81.38 82 LYS A N 1
ATOM 658 C CA . LYS A 1 82 ? -2.044 0.700 -5.249 1.00 81.38 82 LYS A CA 1
ATOM 659 C C . LYS A 1 82 ? -1.127 0.152 -4.154 1.00 81.38 82 LYS A C 1
ATOM 661 O O . LYS A 1 82 ? -1.600 -0.424 -3.181 1.00 81.38 82 LYS A O 1
ATOM 666 N N . HIS A 1 83 ? 0.175 0.372 -4.292 1.00 79.75 83 HIS A N 1
ATOM 667 C CA . HIS A 1 83 ? 1.194 -0.097 -3.351 1.00 79.75 83 HIS A CA 1
ATOM 668 C C . HIS A 1 83 ? 1.177 0.678 -2.044 1.00 79.75 83 HIS A C 1
ATOM 670 O O . HIS A 1 83 ? 1.163 0.087 -0.967 1.00 79.75 83 HIS A O 1
ATOM 676 N N . SER A 1 84 ? 1.125 2.005 -2.139 1.00 87.00 84 SER A N 1
ATOM 677 C CA . SER A 1 84 ? 0.987 2.880 -0.979 1.00 87.00 84 SER A CA 1
ATOM 678 C C . SER A 1 84 ? -0.329 2.619 -0.258 1.00 87.00 84 SER A C 1
ATOM 680 O O . SER A 1 84 ? -0.334 2.566 0.965 1.00 87.00 84 SER A O 1
ATOM 682 N N . LEU A 1 85 ? -1.416 2.388 -1.002 1.00 87.88 85 LEU A N 1
ATOM 683 C CA . LEU A 1 85 ? -2.707 2.025 -0.427 1.00 87.88 85 LEU A CA 1
ATOM 684 C C . LEU A 1 85 ? -2.642 0.682 0.313 1.00 87.88 85 LEU A C 1
ATOM 686 O O . LEU A 1 85 ? -3.060 0.610 1.462 1.00 87.88 85 LEU A O 1
ATOM 690 N N . ALA A 1 86 ? -2.069 -0.359 -0.298 1.00 81.75 86 ALA A N 1
ATOM 691 C CA . ALA A 1 86 ? -1.942 -1.677 0.326 1.00 81.75 86 ALA A CA 1
ATOM 692 C C . ALA A 1 86 ? -1.133 -1.623 1.633 1.00 81.75 86 ALA A C 1
ATOM 694 O O . ALA A 1 86 ? -1.568 -2.150 2.657 1.00 81.75 86 ALA A O 1
ATOM 695 N N . VAL A 1 87 ? 0.011 -0.929 1.623 1.00 82.50 87 VAL A N 1
ATOM 696 C CA . VAL A 1 87 ? 0.843 -0.753 2.822 1.00 82.50 87 VAL A CA 1
ATOM 697 C C . VAL A 1 87 ? 0.121 0.093 3.873 1.00 82.50 87 VAL A C 1
ATOM 699 O O . VAL A 1 87 ? 0.145 -0.263 5.047 1.00 82.50 87 VAL A O 1
ATOM 702 N N . LEU A 1 88 ? -0.557 1.174 3.474 1.00 86.00 88 LEU A N 1
ATOM 703 C CA . LEU A 1 88 ? -1.296 2.043 4.391 1.00 86.00 88 LEU A CA 1
ATOM 704 C C . LEU A 1 88 ? -2.433 1.295 5.089 1.00 86.00 88 LEU A C 1
ATOM 706 O O . LEU A 1 88 ? -2.556 1.386 6.307 1.00 86.00 88 LEU A O 1
ATOM 710 N N . THR A 1 89 ? -3.243 0.545 4.341 1.00 82.19 89 THR A N 1
ATOM 711 C CA . THR A 1 89 ? -4.344 -0.263 4.884 1.00 82.19 89 THR A CA 1
ATOM 712 C C . THR A 1 89 ? -3.831 -1.235 5.941 1.00 82.19 89 THR A C 1
ATOM 714 O O . THR A 1 89 ? -4.432 -1.394 7.003 1.00 82.19 89 THR A O 1
ATOM 717 N N . GLN A 1 90 ? -2.672 -1.829 5.683 1.00 76.44 90 GLN A N 1
ATOM 718 C CA . GLN A 1 90 ? -2.045 -2.784 6.576 1.00 76.44 90 GLN A CA 1
ATOM 719 C C . GLN A 1 90 ? -1.433 -2.135 7.828 1.00 76.44 90 GLN A C 1
ATOM 721 O O . GLN A 1 90 ? -1.699 -2.573 8.946 1.00 76.44 90 GLN A O 1
ATOM 726 N N . GLU A 1 91 ? -0.641 -1.072 7.664 1.00 77.50 91 GLU A N 1
ATOM 727 C CA . GLU A 1 91 ? 0.019 -0.363 8.770 1.00 77.50 91 GLU A CA 1
ATOM 728 C C . GLU A 1 91 ? -0.973 0.395 9.656 1.00 77.50 91 GLU A C 1
ATOM 730 O O . GLU A 1 91 ? -0.787 0.485 10.868 1.00 77.50 91 GLU A O 1
ATOM 735 N N . ALA A 1 92 ? -2.050 0.919 9.071 1.00 80.81 92 ALA A N 1
ATOM 736 C CA . ALA A 1 92 ? -3.104 1.593 9.815 1.00 80.81 92 ALA A CA 1
ATOM 737 C C . ALA A 1 92 ? -4.085 0.625 10.486 1.00 80.81 92 ALA A C 1
ATOM 739 O O . ALA A 1 92 ? -4.944 1.062 11.250 1.00 80.81 92 ALA A O 1
ATOM 740 N N . GLY A 1 93 ? -3.968 -0.681 10.217 1.00 73.69 93 GLY A N 1
ATOM 741 C CA . GLY A 1 93 ? -4.912 -1.680 10.709 1.00 73.69 93 GLY A CA 1
ATOM 742 C C . GLY A 1 93 ? -6.328 -1.456 10.178 1.00 73.69 93 GLY A C 1
ATOM 743 O O . GLY A 1 93 ? -7.295 -1.794 10.859 1.00 73.69 93 GLY A O 1
ATOM 744 N N . LEU A 1 94 ? -6.447 -0.885 8.978 1.00 70.69 94 LEU A N 1
ATOM 745 C CA . LEU A 1 94 ? -7.699 -0.573 8.296 1.00 70.69 94 LEU A CA 1
ATOM 746 C C . LEU A 1 94 ? -8.281 -1.852 7.660 1.00 70.69 94 LEU A C 1
ATOM 748 O O . LEU A 1 94 ? -8.549 -1.920 6.466 1.00 70.69 94 LEU A O 1
ATOM 752 N N . ALA A 1 95 ? -8.410 -2.925 8.439 1.00 57.34 95 ALA A N 1
ATOM 753 C CA . ALA A 1 95 ? -8.900 -4.202 7.940 1.00 57.34 95 ALA A CA 1
ATOM 754 C C . ALA A 1 95 ? -10.423 -4.141 7.749 1.00 57.34 95 ALA A C 1
ATOM 756 O O . ALA A 1 95 ? -11.152 -4.149 8.736 1.00 57.34 95 ALA A O 1
ATOM 757 N N . ALA A 1 96 ? -10.867 -4.075 6.486 1.00 46.25 96 ALA A N 1
ATOM 758 C CA . ALA A 1 96 ? -12.211 -4.353 5.940 1.00 46.25 96 ALA A CA 1
ATOM 759 C C . ALA A 1 96 ? -13.450 -3.659 6.561 1.00 46.25 96 ALA A C 1
ATOM 761 O O . ALA A 1 96 ? -14.522 -3.679 5.960 1.00 46.25 96 ALA A O 1
ATOM 762 N N . ALA A 1 97 ? -13.337 -3.005 7.711 1.00 42.09 97 ALA A N 1
ATOM 763 C CA . ALA A 1 97 ? -14.422 -2.344 8.411 1.00 42.09 97 ALA A CA 1
ATOM 764 C C . ALA A 1 97 ? -14.307 -0.825 8.227 1.00 42.09 97 ALA A C 1
ATOM 766 O O . ALA A 1 97 ? -13.670 -0.130 9.015 1.00 42.09 97 ALA A O 1
ATOM 767 N N . GLY A 1 98 ? -14.954 -0.302 7.184 1.00 47.56 98 GLY A N 1
ATOM 768 C CA . GLY A 1 98 ? -15.471 1.070 7.234 1.00 47.56 98 GLY A CA 1
ATOM 769 C C . GLY A 1 98 ? -14.890 2.109 6.277 1.00 47.56 98 GLY A C 1
ATOM 770 O O . GLY A 1 98 ? -15.304 3.258 6.372 1.00 47.56 98 GLY A O 1
ATOM 771 N N . VAL A 1 99 ? -14.011 1.750 5.336 1.00 48.38 99 VAL A N 1
ATOM 772 C CA . VAL A 1 99 ? -13.736 2.607 4.157 1.00 48.38 99 VAL A CA 1
ATOM 773 C C . VAL A 1 99 ? -14.224 1.914 2.885 1.00 48.38 99 VAL A C 1
ATOM 775 O O . VAL A 1 99 ? -13.619 1.965 1.827 1.00 48.38 99 VAL A O 1
ATOM 778 N N . THR A 1 100 ? -15.362 1.231 2.975 1.00 37.03 100 THR A N 1
ATOM 779 C CA . THR A 1 100 ? -16.235 1.144 1.809 1.00 37.03 100 THR A CA 1
ATOM 780 C C . THR A 1 100 ? -16.994 2.452 1.774 1.00 37.03 100 THR A C 1
ATOM 782 O O . THR A 1 100 ? -17.704 2.794 2.721 1.00 37.03 100 THR A O 1
ATOM 785 N N . THR A 1 101 ? -16.827 3.182 0.686 1.00 44.78 101 THR A N 1
ATOM 786 C CA . THR A 1 101 ? -17.655 4.301 0.259 1.00 44.78 101 THR A CA 1
ATOM 787 C C . THR A 1 101 ? -19.105 3.838 0.054 1.00 44.78 101 THR A C 1
ATOM 789 O O . THR A 1 101 ? -19.635 3.877 -1.052 1.00 44.78 101 THR A O 1
ATOM 792 N N . SER A 1 102 ? -19.793 3.416 1.121 1.00 35.62 102 SER A N 1
ATOM 793 C CA . SER A 1 102 ? -21.249 3.397 1.122 1.00 35.62 102 SER A CA 1
ATOM 794 C C . SER A 1 102 ? -21.678 4.849 1.241 1.00 35.62 102 SER A C 1
ATOM 796 O O . SER A 1 102 ? -21.809 5.418 2.324 1.00 35.62 102 SER A O 1
ATOM 798 N N . ARG A 1 103 ? -21.861 5.473 0.076 1.00 46.72 103 ARG A N 1
ATOM 799 C CA . ARG A 1 103 ? -22.837 6.545 -0.111 1.00 46.72 103 ARG A CA 1
ATOM 800 C C . ARG A 1 103 ? -24.231 5.968 0.179 1.00 46.72 103 ARG A C 1
ATOM 802 O O . ARG A 1 103 ? -25.073 5.919 -0.711 1.00 46.72 103 ARG A O 1
ATOM 809 N N . ASP A 1 104 ? -24.475 5.507 1.401 1.00 32.31 104 ASP A N 1
ATOM 810 C CA . ASP A 1 104 ? -25.829 5.240 1.850 1.00 32.31 104 ASP A CA 1
ATOM 811 C C . ASP A 1 104 ? -26.443 6.589 2.193 1.00 32.31 104 ASP A C 1
ATOM 813 O O . ASP A 1 104 ? -26.151 7.237 3.197 1.00 32.31 104 ASP A O 1
ATOM 817 N N . SER A 1 105 ? -27.249 7.047 1.242 1.00 48.38 105 SER A N 1
ATOM 818 C CA . SER A 1 105 ? -28.284 8.041 1.444 1.00 48.38 105 SER A CA 1
ATOM 819 C C . SER A 1 105 ? -28.994 7.813 2.781 1.00 48.38 105 SER A C 1
ATOM 821 O O . SER A 1 105 ? -29.439 6.702 3.060 1.00 48.38 105 SER A O 1
ATOM 823 N N . SER A 1 106 ? -29.228 8.913 3.503 1.00 44.66 106 SER A N 1
ATOM 824 C CA . SER A 1 106 ? -30.059 9.047 4.716 1.00 44.66 106 SER A CA 1
ATOM 825 C C . SER A 1 106 ? -29.322 9.063 6.056 1.00 44.66 106 SER A C 1
ATOM 827 O O . SER A 1 106 ? -29.652 8.287 6.941 1.00 44.66 106 SER A O 1
ATOM 829 N N . ASP A 1 107 ? -28.462 10.061 6.272 1.00 43.56 107 ASP A N 1
ATOM 830 C CA . ASP A 1 107 ? -28.357 10.659 7.607 1.00 43.56 107 ASP A CA 1
ATOM 831 C C . ASP A 1 107 ? -28.953 12.066 7.573 1.00 43.56 107 ASP A C 1
ATOM 833 O O . ASP A 1 107 ? -28.416 13.016 6.998 1.00 43.56 107 ASP A O 1
ATOM 837 N N . ASN A 1 108 ? -30.145 12.139 8.155 1.00 41.00 108 ASN A N 1
ATOM 838 C CA . ASN A 1 108 ? -30.960 13.319 8.366 1.00 41.00 108 ASN A CA 1
ATOM 839 C C . ASN A 1 108 ? -30.121 14.450 8.985 1.00 41.00 108 ASN A C 1
ATOM 841 O O . ASN A 1 108 ? -29.596 14.337 10.092 1.00 41.00 108 ASN A O 1
ATOM 845 N N . LEU A 1 109 ? -30.004 15.555 8.250 1.00 46.44 109 LEU A N 1
ATOM 846 C CA . LEU A 1 109 ? -29.232 16.735 8.621 1.00 46.44 109 LEU A CA 1
ATOM 847 C C . LEU A 1 109 ? -29.989 17.656 9.601 1.00 46.44 109 LEU A C 1
ATOM 849 O O . LEU A 1 109 ? -29.850 18.868 9.520 1.00 46.44 109 LEU A O 1
ATOM 853 N N . ASN A 1 110 ? -30.764 17.112 10.540 1.00 48.16 110 ASN A N 1
ATOM 854 C CA . ASN A 1 110 ? -31.323 17.868 11.662 1.00 48.16 110 ASN A CA 1
ATOM 855 C C . ASN A 1 110 ? -30.727 17.335 12.964 1.00 48.16 110 ASN A C 1
ATOM 857 O O . ASN A 1 110 ? -31.258 16.386 13.521 1.00 48.16 110 ASN A O 1
ATOM 861 N N . ASP A 1 111 ? -29.595 17.920 13.378 1.00 47.69 111 ASP A N 1
ATOM 862 C CA . ASP A 1 111 ? -29.178 18.102 14.791 1.00 47.69 111 ASP A CA 1
ATOM 863 C C . ASP A 1 111 ? -27.687 18.439 14.967 1.00 47.69 111 ASP A C 1
ATOM 865 O O . ASP A 1 111 ? -27.126 18.361 16.064 1.00 47.69 111 ASP A O 1
ATOM 869 N N . LYS A 1 112 ? -27.006 18.926 13.922 1.00 47.88 112 LYS A N 1
ATOM 870 C CA . LYS A 1 112 ? -25.658 19.492 14.091 1.00 47.88 112 LYS A CA 1
ATOM 871 C C . LYS A 1 112 ? -25.779 20.902 14.662 1.00 47.88 112 LYS A C 1
ATOM 873 O O . LYS A 1 112 ? -25.689 21.903 13.959 1.00 47.88 112 LYS A O 1
ATOM 878 N N . LYS A 1 113 ? -26.021 20.948 15.973 1.00 47.56 113 LYS A N 1
ATOM 879 C CA . LYS A 1 113 ? -25.811 22.091 16.861 1.00 47.56 113 LYS A CA 1
ATOM 880 C C . LYS A 1 113 ? -24.522 22.784 16.414 1.00 47.56 113 LYS A C 1
ATOM 882 O O . LYS A 1 113 ? -23.458 22.170 16.476 1.00 47.56 113 LYS A O 1
ATOM 887 N N . CYS A 1 114 ? -24.632 24.018 15.914 1.00 44.88 114 CYS A N 1
ATOM 888 C CA . CYS A 1 114 ? -23.486 24.851 15.562 1.00 44.88 114 CYS A CA 1
ATOM 889 C C . CYS A 1 114 ? -22.401 24.691 16.629 1.00 44.88 114 CYS A C 1
ATOM 891 O O . CYS A 1 114 ? -22.644 25.000 17.800 1.00 44.88 114 CYS A O 1
ATOM 893 N N . VAL A 1 115 ? -21.208 24.246 16.228 1.00 48.38 115 VAL A N 1
ATOM 894 C CA . VAL A 1 115 ? -20.004 24.486 17.019 1.00 48.38 115 VAL A CA 1
ATOM 895 C C . VAL A 1 115 ? -19.872 25.999 17.067 1.00 48.38 115 VAL A C 1
ATOM 897 O O . VAL A 1 115 ? -19.451 26.635 16.103 1.00 48.38 115 VAL A O 1
ATOM 900 N N . LYS A 1 116 ? -20.331 26.598 18.166 1.00 46.56 116 LYS A N 1
ATOM 901 C CA . LYS A 1 116 ? -20.031 27.991 18.451 1.00 46.56 116 LYS A CA 1
ATOM 902 C C . LYS A 1 116 ? -18.537 28.020 18.701 1.00 46.56 116 LYS A C 1
ATOM 904 O O . LYS A 1 116 ? -18.079 27.530 19.730 1.00 46.56 116 LYS A O 1
ATOM 909 N N . ILE A 1 117 ? -17.792 28.513 17.720 1.00 45.12 117 ILE A N 1
ATOM 910 C CA . ILE A 1 117 ? -16.397 28.873 17.914 1.00 45.12 117 ILE A CA 1
ATOM 911 C C . ILE A 1 117 ? -16.439 29.997 18.948 1.00 45.12 117 ILE A C 1
ATOM 913 O O . ILE A 1 117 ? -16.794 31.128 18.635 1.00 45.12 117 ILE A O 1
ATOM 917 N N . SER A 1 118 ? -16.224 29.645 20.212 1.00 51.50 118 SER A N 1
ATOM 918 C CA . SER A 1 118 ? -15.977 30.614 21.262 1.00 51.50 118 SER A CA 1
ATOM 919 C C . SER A 1 118 ? -14.608 31.233 20.997 1.00 51.50 118 SER A C 1
ATOM 921 O O . SER A 1 118 ? -13.642 30.526 20.706 1.00 51.50 118 SER A O 1
ATOM 923 N N . ASP A 1 119 ? -14.516 32.555 21.126 1.00 54.12 119 ASP A N 1
ATOM 924 C CA . ASP A 1 119 ? -13.311 33.369 20.890 1.00 54.12 119 ASP A CA 1
ATOM 925 C C . ASP A 1 119 ? -12.104 33.018 21.792 1.00 54.12 119 ASP A C 1
ATOM 927 O O . ASP A 1 119 ? -11.068 33.679 21.755 1.00 54.12 119 ASP A O 1
ATOM 931 N N . ALA A 1 120 ? -12.212 31.964 22.603 1.00 57.22 120 ALA A N 1
ATOM 932 C CA . ALA A 1 120 ? -11.205 31.526 23.559 1.00 57.22 120 ALA A CA 1
ATOM 933 C C . ALA A 1 120 ? -10.054 30.718 22.934 1.00 57.22 120 ALA A C 1
ATOM 935 O O . ALA A 1 120 ? -9.042 30.520 23.600 1.00 57.22 120 ALA A O 1
ATOM 936 N N . ASN A 1 121 ? -10.168 30.260 21.680 1.00 55.41 121 ASN A N 1
ATOM 937 C CA . ASN A 1 121 ? -9.114 29.477 21.023 1.00 55.41 121 ASN A CA 1
ATOM 938 C C . ASN A 1 121 ? -8.516 30.203 19.808 1.00 55.41 121 ASN A C 1
ATOM 940 O O . ASN A 1 121 ? -8.468 29.667 18.701 1.00 55.41 121 ASN A O 1
ATOM 944 N N . ARG A 1 122 ? -8.086 31.456 20.005 1.00 54.12 122 ARG A N 1
ATOM 945 C CA . ARG A 1 122 ? -7.297 32.190 19.007 1.00 54.12 122 ARG A CA 1
ATOM 946 C C . ARG A 1 122 ? -5.835 31.711 19.066 1.00 54.12 122 ARG A C 1
ATOM 948 O O . ARG A 1 122 ? -5.206 31.861 20.114 1.00 54.12 122 ARG A O 1
ATOM 955 N N . PRO A 1 123 ? -5.259 31.187 17.969 1.00 59.78 123 PRO A N 1
ATOM 956 C CA . PRO A 1 123 ? -3.845 30.823 17.919 1.00 59.78 123 PRO A CA 1
ATOM 957 C C . PRO A 1 123 ? -2.944 32.032 18.197 1.00 59.78 123 PRO A C 1
ATOM 959 O O . PRO A 1 123 ? -3.164 33.115 17.652 1.00 59.78 123 PRO A O 1
ATOM 962 N N . GLN A 1 124 ? -1.910 31.848 19.020 1.00 63.12 124 GLN A N 1
ATOM 963 C CA . GLN A 1 124 ? -1.058 32.942 19.512 1.00 63.12 124 GLN A CA 1
ATOM 964 C C . GLN A 1 124 ? -0.302 33.718 18.420 1.00 63.12 124 GLN A C 1
ATOM 966 O O . GLN A 1 124 ? 0.066 34.865 18.644 1.00 63.12 124 GLN A O 1
ATOM 971 N N . TRP A 1 125 ? -0.131 33.159 17.220 1.00 59.38 125 TRP A N 1
ATOM 972 C CA . TRP A 1 125 ? 0.497 33.871 16.099 1.00 59.38 125 TRP A CA 1
ATOM 973 C C . TRP A 1 125 ? -0.382 34.997 15.518 1.00 59.38 125 TRP A C 1
ATOM 975 O O . TRP A 1 125 ? 0.110 35.835 14.773 1.00 59.38 125 TRP A O 1
ATOM 985 N N . SER A 1 126 ? -1.672 35.055 15.873 1.00 63.22 126 SER A N 1
ATOM 986 C CA . SER A 1 126 ? -2.619 36.067 15.381 1.00 63.22 126 SER A CA 1
ATOM 987 C C . SER A 1 126 ? -2.494 37.442 16.065 1.00 63.22 126 SER A C 1
ATOM 989 O O . SER A 1 126 ? -3.250 38.341 15.700 1.00 63.22 126 SER A O 1
ATOM 991 N N . GLN A 1 127 ? -1.619 37.627 17.061 1.00 58.28 127 GLN A N 1
ATOM 992 C CA . GLN A 1 127 ? -1.539 38.878 17.841 1.00 58.28 127 GLN A CA 1
ATOM 993 C C . GLN A 1 127 ? -0.235 39.670 17.664 1.00 58.28 127 GLN A C 1
ATOM 995 O O . GLN A 1 127 ? 0.098 40.498 18.504 1.00 58.28 127 GLN A O 1
ATOM 1000 N N . SER A 1 128 ? 0.505 39.456 16.578 1.00 52.84 128 SER A N 1
ATOM 1001 C CA . SER A 1 128 ? 1.681 40.280 16.280 1.00 52.84 128 SER A CA 1
ATOM 1002 C C . SER A 1 128 ? 1.424 41.187 15.079 1.00 52.84 128 SER A C 1
ATOM 1004 O O . SER A 1 128 ? 1.580 40.784 13.928 1.00 52.84 128 SER A O 1
ATOM 1006 N N . SER A 1 129 ? 1.014 42.423 15.364 1.00 53.56 129 SER A N 1
ATOM 1007 C CA . SER A 1 129 ? 1.207 43.621 14.534 1.00 53.56 129 SER A CA 1
ATOM 1008 C C . SER A 1 129 ? 1.270 44.835 15.445 1.00 53.56 129 SER A C 1
ATOM 1010 O O . SER A 1 129 ? 0.433 44.895 16.373 1.00 53.56 129 SER A O 1
#

Sequence (129 aa):
MELDREDHELRDLVSQTLENKGVLGDIRAQLRASIFLALDDEEKLTSYLKTKNNKLTSFLESSNGRQAFTLIVELLEHFNLKHSLAVLTQEAGLAAAGVTTSRDSSDNLNDKKCVKISDANRPQWSQSS

Foldseek 3Di:
DVVVVVVVVVVVVVVVVCVVVCNVVQVVLVVLLVVLVVCVVPPVVLVVSAPPPVVLVVLCVDPVSVVVVLVVLVVCVVVVVVSCNSVCCSNSVVPPPDSPPPPPPDDDPPDPDDPPPDPPDDPPVVPDD

pLDDT: mean 73.26, std 18.07, range [32.31, 96.25]

Organism: NCBI:txid282301